Protein AF-A0AAD6K2Q7-F1 (afdb_monomer)

Mean predicted aligned error: 6.21 Å

Solvent-accessible surface area (backbone atoms only — not comparable to full-atom values): 4669 Å² total; per-residue (Å²): 134,59,67,59,61,53,49,47,54,52,51,53,51,50,52,51,53,53,30,67,77,34,68,81,52,42,45,79,46,79,73,48,75,50,65,45,78,56,57,96,84,72,32,37,35,35,43,36,34,31,33,40,35,44,57,94,54,90,68,62,41,79,47,41,38,40,39,41,55,49,105,62,81,55,81,52,77,59,87,130

Secondary structure (DSSP, 8-state):
--HHHHHHHHHHHHHHHHHHHTTTTEEEEEEEEEEEE-STT--EEEEEEEEEEETT-SSPEEEEEEEEESSS--EEEEP-

pLDDT: mean 84.06, std 15.7, range [39.59, 96.44]

Nearest PDB structures (foldseek):
  1gyb-assembly2_C  TM=7.691E-01  e=1.457E-03  Saccharomyces cerevisiae
  3oba-assembly1_B  TM=6.083E-01  e=4.043E-01  Kluyveromyces lactis
  4j9a-assembly1_A  TM=6.616E-01  e=1.793E+00  Pseudomonas aeruginosa PAO1
  1z1s-assembly1_A  TM=6.219E-01  e=1.793E+00  Pseudomonas aeruginosa PAO1
  2b1x-assembly1_B  TM=6.038E-01  e=6.736E+00  Rhodococcus sp. NCIMB 12038

InterPro domains:
  IPR002075 Nuclear transport factor 2 domain [PF02136] (26-68)
  IPR018222 Nuclear transport factor 2, eukaryote [PS50177] (1-68)
  IPR032710 NTF2-like domain superfamily [SSF54427] (3-68)
  IPR045875 Nuclear transport factor 2 [PTHR12612] (26-68)

Structure (mmCIF, N/CA/C/O backbone):
data_AF-A0AAD6K2Q7-F1
#
_entry.id   AF-A0AAD6K2Q7-F1
#
loop_
_atom_site.group_PDB
_atom_site.id
_atom_site.type_symbol
_atom_site.label_atom_id
_atom_site.label_alt_id
_atom_site.label_comp_id
_atom_site.label_asym_id
_atom_site.label_entity_id
_atom_site.label_seq_id
_atom_site.pdbx_PDB_ins_code
_atom_site.Cartn_x
_atom_site.Cartn_y
_atom_site.Cartn_z
_atom_site.occupancy
_atom_site.B_iso_or_equiv
_atom_site.auth_seq_id
_atom_site.auth_comp_id
_atom_site.auth_asym_id
_atom_site.auth_atom_id
_atom_site.pdbx_PDB_model_num
ATOM 1 N N . MET A 1 1 ? 5.269 -5.532 -18.616 1.00 67.19 1 MET A N 1
ATOM 2 C CA . MET A 1 1 ? 4.475 -5.303 -17.393 1.00 67.19 1 MET A CA 1
ATOM 3 C C . MET A 1 1 ? 5.087 -4.094 -16.712 1.00 67.19 1 MET A C 1
ATOM 5 O O . MET A 1 1 ? 6.307 -4.030 -16.644 1.00 67.19 1 MET A O 1
ATOM 9 N N . ASP A 1 2 ? 4.273 -3.117 -16.340 1.00 87.88 2 ASP A N 1
ATOM 10 C CA . ASP A 1 2 ? 4.717 -1.844 -15.768 1.00 87.88 2 ASP A CA 1
ATOM 11 C C . ASP A 1 2 ? 5.143 -2.020 -14.286 1.00 87.88 2 ASP A C 1
ATOM 13 O O . ASP A 1 2 ? 4.392 -2.653 -13.534 1.00 87.88 2 ASP A O 1
ATOM 17 N N . PRO A 1 3 ? 6.333 -1.547 -13.856 1.00 85.56 3 PRO A N 1
ATOM 18 C CA . PRO A 1 3 ? 6.827 -1.727 -12.485 1.00 85.56 3 PRO A CA 1
ATOM 19 C C . PRO A 1 3 ? 5.886 -1.178 -11.408 1.00 85.56 3 PRO A C 1
ATOM 21 O O . PRO A 1 3 ? 5.671 -1.852 -10.398 1.00 85.56 3 PRO A O 1
ATOM 24 N N . ASP A 1 4 ? 5.266 -0.020 -11.645 1.00 89.50 4 ASP A N 1
ATOM 25 C CA . ASP A 1 4 ? 4.311 0.587 -10.714 1.00 89.50 4 ASP A CA 1
ATOM 26 C C . ASP A 1 4 ? 3.079 -0.295 -10.523 1.00 89.50 4 ASP A C 1
ATOM 28 O O . ASP A 1 4 ? 2.609 -0.492 -9.401 1.00 89.50 4 ASP A O 1
ATOM 32 N N . THR A 1 5 ? 2.585 -0.894 -11.604 1.00 91.75 5 THR A N 1
ATOM 33 C CA . THR A 1 5 ? 1.479 -1.856 -11.551 1.00 91.75 5 THR A CA 1
ATOM 34 C C . THR A 1 5 ? 1.839 -3.076 -10.697 1.00 91.75 5 THR A C 1
ATOM 36 O O . THR A 1 5 ? 1.037 -3.510 -9.868 1.00 91.75 5 THR A O 1
ATOM 39 N N . VAL A 1 6 ? 3.058 -3.612 -10.838 1.00 89.88 6 VAL A N 1
ATOM 40 C CA . VAL A 1 6 ? 3.532 -4.748 -10.024 1.00 89.88 6 VAL A CA 1
ATOM 41 C C . VAL A 1 6 ? 3.690 -4.355 -8.559 1.00 89.88 6 VAL A C 1
ATOM 43 O O . VAL A 1 6 ? 3.316 -5.127 -7.674 1.00 89.88 6 VAL A O 1
ATOM 46 N N . ALA A 1 7 ? 4.243 -3.172 -8.292 1.00 90.94 7 ALA A N 1
ATOM 47 C CA . ALA A 1 7 ? 4.430 -2.662 -6.942 1.00 90.94 7 ALA A CA 1
ATOM 48 C C . ALA A 1 7 ? 3.085 -2.481 -6.228 1.00 90.94 7 ALA A C 1
ATOM 50 O O . ALA A 1 7 ? 2.915 -2.989 -5.121 1.00 90.94 7 ALA A O 1
ATOM 51 N N . LYS A 1 8 ? 2.107 -1.847 -6.886 1.00 93.06 8 LYS A N 1
ATOM 52 C CA . LYS A 1 8 ? 0.755 -1.648 -6.344 1.00 93.06 8 LYS A CA 1
ATOM 53 C C . LYS A 1 8 ? 0.065 -2.973 -6.040 1.00 93.06 8 LYS A C 1
ATOM 55 O O . LYS A 1 8 ? -0.402 -3.153 -4.921 1.00 93.06 8 LYS A O 1
ATOM 60 N N . ALA A 1 9 ? 0.089 -3.922 -6.978 1.00 93.38 9 ALA A N 1
ATOM 61 C CA . ALA A 1 9 ? -0.512 -5.240 -6.775 1.00 93.38 9 ALA A CA 1
ATOM 62 C C . ALA A 1 9 ? 0.147 -6.014 -5.619 1.00 93.38 9 ALA A C 1
ATOM 64 O O . ALA A 1 9 ? -0.539 -6.638 -4.811 1.00 93.38 9 ALA A O 1
ATOM 65 N N . PHE A 1 10 ? 1.480 -5.958 -5.508 1.00 92.50 10 PHE A N 1
ATOM 66 C CA . PHE A 1 10 ? 2.206 -6.572 -4.396 1.00 92.50 10 PHE A CA 1
ATOM 67 C C . PHE A 1 10 ? 1.819 -5.950 -3.048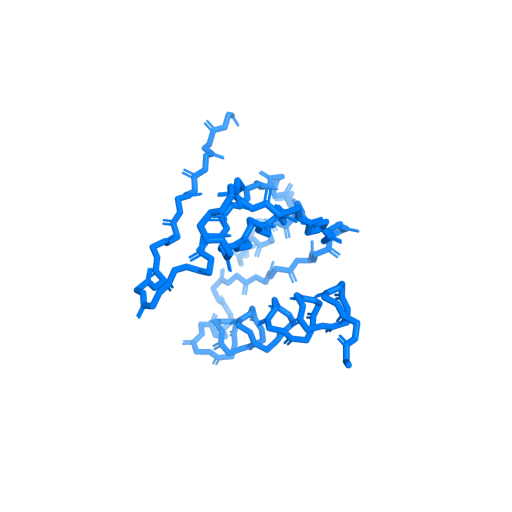 1.00 92.50 10 PHE A C 1
ATOM 69 O O . PHE A 1 10 ? 1.520 -6.685 -2.109 1.00 92.50 10 PHE A O 1
ATOM 76 N N . VAL A 1 11 ? 1.820 -4.617 -2.959 1.00 94.25 11 VAL A N 1
ATOM 77 C CA . VAL A 1 11 ? 1.493 -3.880 -1.731 1.00 94.25 11 VAL A CA 1
ATOM 78 C C . VAL A 1 11 ? 0.058 -4.167 -1.304 1.00 94.25 11 VAL A C 1
ATOM 80 O O . VAL A 1 11 ? -0.171 -4.542 -0.157 1.00 94.25 11 VAL A O 1
ATOM 83 N N . GLU A 1 12 ? -0.895 -4.061 -2.229 1.00 94.19 12 GLU A N 1
ATOM 84 C CA . GLU A 1 12 ? -2.303 -4.352 -1.966 1.00 94.19 12 GLU A CA 1
ATOM 85 C C . GLU A 1 12 ? -2.484 -5.782 -1.449 1.00 94.19 12 GLU A C 1
ATOM 87 O O . GLU A 1 12 ? -3.097 -5.995 -0.404 1.00 94.19 12 GLU A O 1
ATOM 92 N N . HIS A 1 13 ? -1.890 -6.768 -2.123 1.00 93.94 13 HIS A N 1
ATOM 93 C CA . HIS A 1 13 ? -1.983 -8.159 -1.696 1.00 93.94 13 HIS A CA 1
ATOM 94 C C . HIS A 1 13 ? -1.347 -8.395 -0.318 1.00 93.94 13 HIS A C 1
ATOM 96 O O . HIS A 1 13 ? -1.944 -9.063 0.526 1.00 93.94 13 HIS A O 1
ATOM 102 N N . TYR A 1 14 ? -0.164 -7.827 -0.067 1.00 93.38 14 TYR A N 1
ATOM 103 C CA . TYR A 1 14 ? 0.546 -7.968 1.203 1.00 93.38 14 TYR A CA 1
ATOM 104 C C . TYR A 1 14 ? -0.266 -7.413 2.378 1.00 93.38 14 TYR A C 1
ATOM 106 O O . TYR A 1 14 ? -0.457 -8.120 3.368 1.00 93.38 14 TYR A O 1
ATOM 114 N N . TYR A 1 15 ? -0.774 -6.181 2.272 1.00 94.19 15 TYR A N 1
ATOM 115 C CA . TYR A 1 15 ? -1.538 -5.562 3.358 1.00 94.19 15 TYR A CA 1
ATOM 116 C C . TYR A 1 15 ? -2.917 -6.194 3.536 1.00 94.19 15 TYR A C 1
ATOM 118 O O . TYR A 1 15 ? -3.341 -6.381 4.673 1.00 94.19 15 TYR A O 1
ATOM 126 N N . ASN A 1 16 ? -3.573 -6.628 2.455 1.00 93.31 16 ASN A N 1
ATOM 127 C CA . ASN A 1 16 ? -4.814 -7.395 2.563 1.00 93.31 16 ASN A CA 1
ATOM 128 C C . ASN A 1 16 ? -4.596 -8.694 3.347 1.00 93.31 16 ASN A C 1
ATOM 130 O O . ASN A 1 16 ? -5.334 -8.974 4.286 1.00 93.31 16 ASN A O 1
ATOM 134 N N . LEU A 1 17 ? -3.554 -9.465 3.017 1.00 92.06 17 LEU A N 1
ATOM 135 C CA . LEU A 1 17 ? -3.212 -10.676 3.767 1.00 92.06 17 LEU A CA 1
ATOM 136 C C . LEU A 1 17 ? -2.832 -10.372 5.220 1.00 92.06 17 LE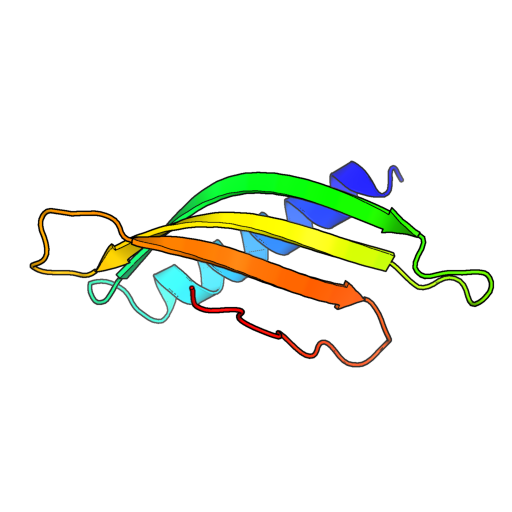U A C 1
ATOM 138 O O . LEU A 1 17 ? -3.228 -11.103 6.128 1.00 92.06 17 LEU A O 1
ATOM 142 N N . PHE A 1 18 ? -2.068 -9.302 5.453 1.00 91.38 18 PHE A N 1
ATOM 143 C CA . PHE A 1 18 ? -1.667 -8.893 6.795 1.00 91.38 18 PHE A CA 1
ATOM 144 C C . PHE A 1 18 ? -2.885 -8.573 7.671 1.00 91.38 18 PHE A C 1
ATOM 146 O O . PHE A 1 18 ? -2.970 -9.074 8.795 1.00 91.38 18 PHE A O 1
ATOM 153 N N . ASP A 1 19 ? -3.819 -7.778 7.147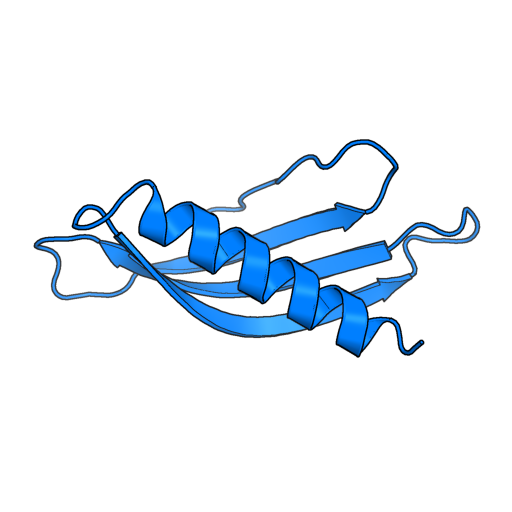 1.00 92.44 19 ASP A N 1
ATOM 154 C CA . ASP A 1 19 ? -5.033 -7.350 7.844 1.00 92.44 19 ASP A CA 1
ATOM 155 C C . ASP A 1 19 ? -6.009 -8.520 8.028 1.00 92.44 19 ASP A C 1
ATOM 157 O O . ASP A 1 19 ? -6.580 -8.687 9.105 1.00 92.44 19 ASP A O 1
ATOM 161 N N . MET A 1 20 ? -6.149 -9.395 7.024 1.00 91.00 20 MET A N 1
ATOM 162 C CA . MET A 1 20 ? -6.967 -10.612 7.119 1.00 91.00 20 MET A CA 1
ATOM 163 C C . MET A 1 20 ? -6.426 -11.619 8.136 1.00 91.00 20 MET A C 1
ATOM 165 O O . MET A 1 20 ? -7.205 -12.317 8.775 1.00 91.00 20 MET A O 1
ATOM 169 N N . ASN A 1 21 ? -5.111 -11.702 8.331 1.00 91.62 21 ASN A N 1
ATOM 170 C CA . ASN A 1 21 ? -4.538 -12.561 9.371 1.00 91.62 21 ASN A CA 1
ATOM 171 C C . ASN A 1 21 ? -4.616 -11.930 10.771 1.00 91.62 21 ASN A C 1
ATOM 173 O O . ASN A 1 21 ? -4.383 -12.615 11.766 1.00 91.62 21 ASN A O 1
ATOM 177 N N . ARG A 1 22 ? -4.934 -10.633 10.867 1.00 88.31 22 ARG A N 1
ATOM 178 C CA . ARG A 1 22 ? -5.027 -9.866 12.119 1.00 88.31 22 ARG A CA 1
ATOM 179 C C . ARG A 1 22 ? -6.362 -9.135 12.251 1.00 88.31 22 ARG A C 1
ATOM 181 O O . ARG A 1 22 ? -6.408 -8.009 12.756 1.00 88.31 22 ARG A O 1
ATOM 188 N N . VAL A 1 23 ? -7.448 -9.780 11.817 1.00 83.56 23 VAL A N 1
ATOM 189 C CA . VAL A 1 23 ? -8.791 -9.187 11.862 1.00 83.56 23 VAL A CA 1
ATOM 190 C C . VAL A 1 23 ? -9.091 -8.683 13.269 1.00 83.56 23 VAL A C 1
ATOM 192 O O . VAL A 1 23 ? -8.973 -9.417 14.248 1.00 83.56 23 VAL A O 1
ATOM 195 N N . GLY A 1 24 ? -9.486 -7.415 13.361 1.00 82.31 24 GLY A N 1
ATOM 196 C CA . GLY A 1 24 ? -9.871 -6.791 14.623 1.00 82.31 24 GLY A CA 1
ATOM 197 C C . GLY A 1 24 ? -8.711 -6.276 15.477 1.00 82.31 24 GLY A C 1
ATOM 198 O O . GLY A 1 24 ? -8.986 -5.752 16.551 1.00 82.31 24 GLY A O 1
ATOM 199 N N . LEU A 1 25 ? -7.453 -6.372 15.023 1.00 88.62 25 LEU A N 1
ATOM 200 C CA . LEU A 1 25 ? -6.300 -5.745 15.689 1.00 88.62 25 LEU A CA 1
ATOM 201 C C . LEU A 1 25 ? -5.929 -4.405 15.058 1.00 88.62 25 LEU A C 1
ATOM 203 O O . LEU A 1 25 ? -5.728 -3.420 15.768 1.00 88.62 25 LEU A O 1
ATOM 207 N N . CYS A 1 26 ? -5.835 -4.359 13.732 1.00 90.62 26 CYS A N 1
ATOM 208 C CA . CYS A 1 26 ? -5.528 -3.138 13.005 1.00 90.62 26 CYS A CA 1
ATOM 209 C C . CYS A 1 26 ? -5.989 -3.208 11.546 1.00 90.62 26 CYS A C 1
ATOM 211 O O . CYS A 1 26 ? -6.346 -4.275 11.046 1.00 90.62 26 CYS A O 1
ATOM 213 N N . LYS A 1 27 ? -6.003 -2.052 10.881 1.00 93.75 27 LYS A N 1
ATOM 214 C CA . LYS A 1 27 ? -6.298 -1.923 9.456 1.00 93.75 27 LYS A CA 1
ATOM 215 C C . LYS A 1 27 ? -5.371 -0.903 8.813 1.00 93.75 27 LYS A C 1
ATOM 217 O O . LYS A 1 27 ? -5.237 0.214 9.321 1.00 93.75 27 LYS A O 1
ATOM 222 N N . HIS A 1 28 ? -4.767 -1.269 7.690 1.00 96.00 28 HIS A N 1
ATOM 223 C CA . HIS A 1 28 ? -3.929 -0.369 6.910 1.00 96.00 28 HIS A CA 1
ATOM 224 C C . HIS A 1 28 ? -4.766 0.353 5.851 1.00 96.00 28 HIS A C 1
ATOM 226 O O . HIS A 1 28 ? -5.526 -0.249 5.096 1.00 96.00 28 HIS A O 1
ATOM 232 N N . HIS A 1 29 ? -4.603 1.669 5.775 1.00 95.44 29 HIS A N 1
ATOM 233 C CA . HIS A 1 29 ? -5.127 2.501 4.702 1.00 95.44 29 HIS A CA 1
ATOM 234 C C . HIS A 1 29 ? -3.954 3.098 3.927 1.00 95.44 29 HIS A C 1
ATOM 236 O O . HIS A 1 29 ? -3.311 4.048 4.383 1.00 95.44 29 HIS A O 1
ATOM 242 N N . ILE A 1 30 ? -3.653 2.502 2.775 1.00 96.44 30 ILE A N 1
ATOM 243 C CA . ILE A 1 30 ? -2.522 2.895 1.931 1.00 96.44 30 ILE A CA 1
ATOM 244 C C . ILE A 1 30 ? -2.864 4.186 1.189 1.00 96.44 30 ILE A C 1
ATOM 246 O O . ILE A 1 30 ? -3.894 4.259 0.524 1.00 96.44 30 ILE A O 1
ATOM 250 N N . THR A 1 31 ? -2.004 5.199 1.294 1.00 95.94 31 THR A N 1
ATOM 251 C CA . THR A 1 31 ? -2.200 6.497 0.632 1.00 95.94 31 THR A CA 1
ATOM 252 C C . THR A 1 31 ? -1.354 6.645 -0.618 1.00 95.94 31 THR A C 1
ATOM 254 O O . THR A 1 31 ? -1.858 7.122 -1.631 1.00 95.94 31 THR A O 1
ATOM 257 N N . THR A 1 32 ? -0.084 6.236 -0.571 1.00 95.38 32 THR A N 1
ATOM 258 C CA . THR A 1 32 ? 0.798 6.284 -1.743 1.00 95.38 32 THR A CA 1
ATOM 259 C C . THR A 1 32 ? 1.612 5.007 -1.864 1.00 95.38 32 THR A C 1
ATOM 261 O O . THR A 1 32 ? 1.983 4.383 -0.865 1.00 95.38 32 THR A O 1
ATOM 264 N N . VAL A 1 33 ? 1.867 4.626 -3.113 1.00 95.69 33 VAL A N 1
ATOM 265 C CA . VAL A 1 33 ? 2.781 3.551 -3.487 1.00 95.69 33 VAL A CA 1
ATOM 266 C C . VAL A 1 33 ? 3.612 4.072 -4.639 1.00 95.69 33 VAL A C 1
ATOM 268 O O . VAL A 1 33 ? 3.077 4.306 -5.722 1.00 95.69 33 VAL A O 1
ATOM 271 N N . ASP A 1 34 ? 4.903 4.220 -4.389 1.00 92.94 34 ASP A N 1
ATOM 272 C CA . ASP A 1 34 ? 5.868 4.726 -5.353 1.00 92.94 34 ASP A CA 1
ATOM 273 C C . ASP A 1 34 ? 6.972 3.686 -5.509 1.00 92.94 34 ASP A C 1
ATOM 275 O O . ASP A 1 34 ? 7.503 3.177 -4.517 1.00 92.94 34 ASP A O 1
ATOM 279 N N . CYS A 1 35 ? 7.323 3.341 -6.746 1.00 91.00 35 CYS A N 1
ATOM 280 C CA . CYS A 1 35 ? 8.422 2.420 -7.005 1.00 91.00 35 CYS A CA 1
ATOM 281 C C . CYS A 1 35 ? 9.585 3.127 -7.696 1.00 91.00 35 CYS A C 1
ATOM 283 O O . CYS A 1 35 ? 9.396 4.035 -8.501 1.00 91.00 35 CYS A O 1
ATOM 285 N N . GLN A 1 36 ? 10.806 2.747 -7.332 1.00 90.06 36 GLN A N 1
ATOM 286 C CA . GLN A 1 36 ? 12.037 3.315 -7.870 1.00 90.06 36 GLN A CA 1
ATOM 287 C C . GLN A 1 36 ? 13.038 2.189 -8.160 1.00 90.06 36 GLN A C 1
ATOM 289 O O . GLN A 1 36 ? 13.151 1.246 -7.368 1.00 90.06 36 GLN A O 1
ATOM 294 N N . PRO A 1 37 ? 13.795 2.257 -9.266 1.00 87.62 37 PRO A N 1
ATOM 295 C CA . PRO A 1 37 ? 14.856 1.294 -9.536 1.00 87.62 37 PRO A CA 1
ATOM 296 C C . PRO A 1 37 ? 15.953 1.390 -8.465 1.00 87.62 37 PRO A C 1
ATOM 298 O O . PRO A 1 37 ? 16.464 2.469 -8.173 1.00 87.62 37 PRO A O 1
ATOM 301 N N . SER A 1 38 ? 16.351 0.259 -7.881 1.00 82.38 38 SER A N 1
ATOM 302 C CA . SER A 1 38 ? 17.324 0.198 -6.781 1.00 82.38 38 SER A CA 1
ATOM 303 C C . SER A 1 38 ? 18.776 0.088 -7.281 1.00 82.38 38 SER A C 1
ATOM 305 O O . SER A 1 38 ? 19.554 -0.755 -6.826 1.00 82.38 38 SER A O 1
ATOM 307 N N . GLY A 1 39 ? 19.143 0.941 -8.237 1.00 77.44 39 GLY A N 1
ATOM 308 C CA . GLY A 1 39 ? 20.483 0.999 -8.825 1.00 77.44 39 GLY A CA 1
ATOM 309 C C . GLY A 1 39 ? 20.735 0.008 -9.977 1.00 77.44 39 GLY A C 1
ATOM 310 O O . GLY A 1 39 ? 19.818 -0.675 -10.435 1.00 77.44 39 GLY A O 1
ATOM 311 N N . PRO A 1 40 ? 21.989 -0.084 -10.465 1.00 73.38 40 PRO A N 1
ATOM 312 C CA . PRO A 1 40 ? 22.336 -0.788 -11.709 1.00 73.38 40 PRO A CA 1
ATOM 313 C C . PRO A 1 40 ? 22.096 -2.305 -11.688 1.00 73.38 40 PRO A C 1
ATOM 315 O O . PRO A 1 40 ? 22.047 -2.933 -12.739 1.00 73.38 40 PRO A O 1
ATOM 318 N N . ALA A 1 41 ? 21.961 -2.898 -10.499 1.00 73.94 41 ALA A N 1
ATOM 319 C CA . ALA A 1 41 ? 21.823 -4.340 -10.296 1.00 73.94 41 ALA A CA 1
ATOM 320 C C . ALA A 1 41 ? 20.388 -4.876 -10.492 1.00 73.94 41 ALA A C 1
ATOM 322 O O . ALA A 1 41 ? 20.144 -6.057 -10.263 1.00 73.94 41 ALA A O 1
ATOM 323 N N . GLY A 1 42 ? 19.436 -4.032 -10.908 1.00 74.12 42 GLY A N 1
ATOM 324 C CA . GLY A 1 42 ? 18.100 -4.477 -11.325 1.00 74.12 42 GLY A CA 1
ATOM 325 C C . GLY A 1 42 ? 17.114 -4.790 -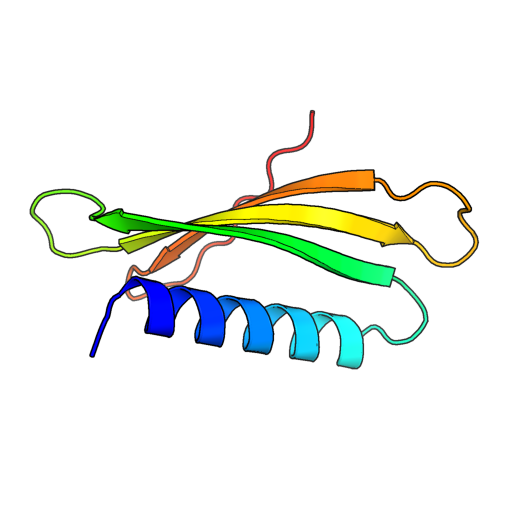10.195 1.00 74.12 42 GLY A C 1
ATOM 326 O O . GLY A 1 42 ? 16.139 -5.501 -10.427 1.00 74.12 42 GLY A O 1
ATOM 327 N N . GLY A 1 43 ? 17.336 -4.278 -8.981 1.00 80.19 43 GLY A N 1
ATOM 328 C CA . GLY A 1 43 ? 16.337 -4.352 -7.911 1.00 80.19 43 GLY A CA 1
ATOM 329 C C . GLY A 1 43 ? 15.306 -3.216 -7.980 1.00 80.19 43 GLY A C 1
ATOM 330 O O . GLY A 1 43 ? 15.448 -2.263 -8.749 1.00 80.19 43 GLY A O 1
ATOM 331 N N . MET A 1 44 ? 14.260 -3.308 -7.155 1.00 86.31 44 MET A N 1
ATOM 332 C CA . MET A 1 44 ? 13.202 -2.296 -7.055 1.00 86.31 44 MET A CA 1
ATOM 333 C C . MET A 1 44 ? 12.945 -1.944 -5.590 1.00 86.31 44 MET A C 1
ATOM 335 O O . MET A 1 44 ? 12.718 -2.829 -4.764 1.00 86.31 44 MET A O 1
ATOM 339 N N . LEU A 1 45 ? 12.968 -0.651 -5.277 1.00 89.50 45 LEU A N 1
ATOM 340 C CA . LEU A 1 45 ? 12.486 -0.105 -4.014 1.00 89.50 45 LEU A CA 1
ATOM 341 C C . LEU A 1 45 ? 11.020 0.267 -4.178 1.00 89.50 45 LEU A C 1
ATOM 343 O O . LEU A 1 45 ? 10.652 0.914 -5.155 1.00 89.50 45 LEU A O 1
ATOM 347 N N . VAL A 1 46 ? 10.195 -0.127 -3.218 1.00 92.50 46 VAL A N 1
ATOM 348 C CA . VAL A 1 46 ? 8.792 0.271 -3.143 1.00 92.50 46 VAL A CA 1
ATOM 349 C C . VAL A 1 46 ? 8.594 1.029 -1.845 1.00 92.50 46 VAL A C 1
ATOM 351 O O . VAL A 1 46 ? 8.756 0.463 -0.765 1.00 92.50 46 VAL A O 1
ATOM 354 N N . PHE A 1 47 ? 8.262 2.307 -1.962 1.00 93.38 47 PHE A N 1
ATOM 355 C CA . PHE A 1 47 ? 7.905 3.175 -0.854 1.00 93.38 47 PHE A CA 1
ATOM 356 C C . PHE A 1 47 ? 6.394 3.134 -0.682 1.00 93.38 47 PHE A C 1
ATOM 358 O O . PHE A 1 47 ? 5.641 3.341 -1.633 1.00 93.38 47 PHE A O 1
ATOM 365 N N . VAL A 1 48 ? 5.958 2.850 0.538 1.00 95.25 48 VAL A N 1
ATOM 366 C CA . VAL A 1 48 ? 4.550 2.818 0.910 1.00 95.25 48 VAL A CA 1
ATOM 367 C C . VAL A 1 48 ? 4.340 3.804 2.038 1.00 95.25 48 VAL A C 1
ATOM 369 O O . VAL A 1 48 ? 5.009 3.718 3.067 1.00 95.25 48 VAL A O 1
ATOM 372 N N . SER A 1 49 ? 3.393 4.715 1.855 1.00 95.44 49 SER A N 1
ATOM 373 C CA . SER A 1 49 ? 2.894 5.568 2.927 1.00 95.44 49 SER A CA 1
ATOM 374 C C . SER A 1 49 ? 1.421 5.279 3.173 1.00 95.44 49 SER A C 1
ATOM 376 O O . SER A 1 49 ? 0.684 4.879 2.264 1.00 95.44 49 SER A O 1
ATOM 378 N N . GLY A 1 50 ? 0.984 5.464 4.411 1.00 95.81 50 GLY A N 1
ATOM 379 C CA . GLY A 1 50 ? -0.407 5.247 4.756 1.00 95.81 50 GLY A CA 1
ATOM 380 C C . GLY A 1 50 ? -0.731 5.612 6.188 1.00 95.81 50 GLY A C 1
ATOM 381 O O . GLY A 1 50 ? 0.067 6.213 6.909 1.00 95.81 50 GLY A O 1
ATOM 382 N N . ASN A 1 51 ? -1.931 5.213 6.592 1.00 95.50 51 ASN A N 1
ATOM 383 C CA . ASN A 1 51 ? -2.393 5.313 7.964 1.00 95.50 51 ASN A CA 1
ATOM 384 C C .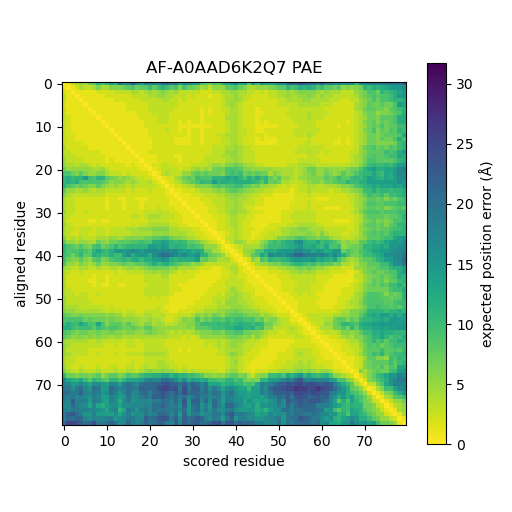 ASN A 1 51 ? -2.723 3.919 8.503 1.00 95.50 51 ASN A C 1
ATOM 386 O O . ASN A 1 51 ? -3.332 3.106 7.812 1.00 95.50 51 ASN A O 1
ATOM 390 N N . LEU A 1 52 ? -2.324 3.656 9.738 1.00 94.25 52 LEU A N 1
ATOM 391 C CA . LEU A 1 52 ? -2.596 2.447 10.489 1.00 94.25 52 LEU A CA 1
ATOM 392 C C . LEU A 1 52 ? -3.656 2.770 11.536 1.00 94.25 52 LEU A C 1
ATOM 394 O O . LEU A 1 52 ? -3.402 3.518 12.479 1.00 94.25 52 LEU A O 1
ATOM 398 N N . GLN A 1 53 ? -4.843 2.201 11.371 1.00 94.50 53 GLN A N 1
ATOM 399 C CA . GLN A 1 53 ? -5.895 2.284 12.371 1.00 94.50 53 GLN A CA 1
ATOM 400 C C . GLN A 1 53 ? -5.767 1.092 13.314 1.00 94.50 53 GLN A C 1
ATOM 402 O O . GLN A 1 53 ? -5.942 -0.048 12.884 1.00 94.50 53 GLN A O 1
ATOM 407 N N . LEU A 1 54 ? -5.468 1.338 14.586 1.00 91.75 54 LEU A N 1
ATOM 408 C CA . LEU A 1 54 ? -5.495 0.300 15.615 1.00 91.75 54 LEU A CA 1
ATOM 409 C C . LEU A 1 54 ? -6.925 0.122 16.132 1.00 91.75 54 LEU A C 1
ATOM 411 O O . LEU A 1 54 ? -7.714 1.069 16.175 1.00 91.75 54 LEU A O 1
ATOM 415 N N . SER A 1 55 ? -7.264 -1.104 16.511 1.00 90.62 55 SER A N 1
ATOM 416 C CA . SER A 1 55 ? -8.560 -1.418 17.105 1.00 90.62 55 SER A CA 1
ATOM 417 C C . SER A 1 55 ? -8.707 -0.751 18.468 1.00 90.62 55 SER A C 1
ATOM 419 O O . SER A 1 55 ? -7.807 -0.833 19.300 1.00 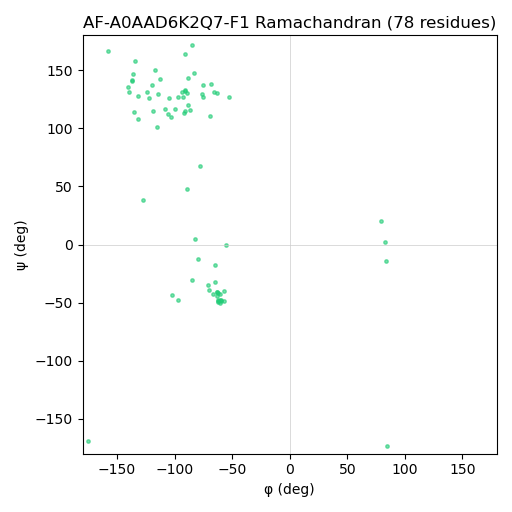90.62 55 SER A O 1
ATOM 421 N N . GLY A 1 56 ? -9.837 -0.083 18.691 1.00 89.19 56 GLY A N 1
ATOM 422 C CA . GLY A 1 56 ? -10.115 0.653 19.929 1.00 89.19 56 GLY A CA 1
ATOM 423 C C . GLY A 1 56 ? -9.545 2.075 19.981 1.00 89.19 56 GLY A C 1
ATOM 424 O O . GLY A 1 56 ? -10.006 2.868 20.796 1.00 89.19 56 GLY A O 1
ATOM 425 N N . GLU A 1 57 ? -8.628 2.436 19.083 1.00 90.62 57 GLU A N 1
ATOM 426 C CA . GLU A 1 57 ? -8.112 3.802 18.962 1.00 90.62 57 GLU A CA 1
ATOM 427 C C . GLU A 1 57 ? -8.984 4.627 18.006 1.00 90.62 57 GLU A C 1
ATOM 429 O O . GLU A 1 57 ? -9.451 4.112 16.992 1.00 90.62 57 GLU A O 1
ATOM 434 N N . GLN A 1 58 ? -9.201 5.917 18.288 1.00 85.12 58 GLN A N 1
ATOM 435 C CA . GLN A 1 58 ? -9.897 6.811 17.345 1.00 85.12 58 GLN A CA 1
ATOM 436 C C . GLN A 1 58 ? -8.965 7.408 16.289 1.00 85.12 58 GLN A C 1
ATOM 438 O O . GLN A 1 58 ? -9.400 7.687 15.174 1.00 85.12 58 GLN A O 1
ATOM 443 N N . HIS A 1 59 ? -7.692 7.618 16.621 1.00 91.75 59 HIS A N 1
ATOM 444 C CA . HIS A 1 59 ? -6.755 8.287 15.726 1.00 91.75 59 HIS A CA 1
ATOM 445 C C . HIS A 1 59 ? -5.926 7.276 14.940 1.00 91.75 59 HIS A C 1
ATOM 447 O O . HIS A 1 59 ? -5.281 6.401 15.516 1.00 91.75 59 HIS A O 1
ATOM 453 N N . ALA A 1 60 ? -5.916 7.428 13.617 1.00 93.25 60 ALA A N 1
ATOM 454 C CA . ALA A 1 60 ? -5.045 6.649 12.753 1.00 93.25 60 ALA A CA 1
ATOM 455 C C . ALA A 1 60 ? -3.598 7.157 12.853 1.00 93.25 60 ALA A C 1
ATOM 457 O O . ALA A 1 60 ? -3.343 8.364 12.829 1.00 93.25 60 ALA A O 1
ATOM 458 N N . LEU A 1 61 ? -2.645 6.233 12.929 1.00 94.69 61 LEU A N 1
ATOM 459 C CA . LEU A 1 61 ? -1.219 6.536 12.983 1.00 94.69 61 LEU A CA 1
ATOM 460 C C . LEU A 1 61 ? -0.655 6.611 11.570 1.00 94.69 61 LEU A C 1
ATOM 462 O O . LEU A 1 61 ? -0.844 5.689 10.783 1.00 94.69 61 LEU A O 1
ATOM 466 N N . LYS A 1 62 ? 0.077 7.671 11.237 1.00 93.81 62 LYS A N 1
ATOM 467 C CA . LYS A 1 62 ? 0.800 7.713 9.962 1.00 93.81 62 LYS A CA 1
ATOM 468 C C . LYS A 1 62 ? 1.935 6.697 9.996 1.00 93.81 62 LYS A C 1
ATOM 470 O O . LYS A 1 62 ? 2.636 6.592 10.997 1.00 93.81 62 LYS A O 1
ATOM 475 N N . PHE A 1 63 ? 2.134 5.978 8.901 1.00 94.31 63 PHE A N 1
ATOM 476 C CA . PHE A 1 63 ? 3.262 5.069 8.757 1.00 94.31 63 PHE A CA 1
ATOM 477 C C . PHE A 1 63 ? 3.927 5.230 7.393 1.00 94.31 63 PHE A C 1
ATOM 479 O O . PHE A 1 63 ? 3.338 5.715 6.421 1.00 94.31 63 PHE A O 1
ATOM 486 N N . SER A 1 64 ? 5.185 4.812 7.325 1.00 92.94 64 SER A N 1
ATOM 487 C CA . SER A 1 64 ? 5.925 4.673 6.078 1.00 92.94 64 SER A CA 1
ATOM 488 C C . SER A 1 64 ? 6.781 3.415 6.130 1.00 92.94 64 SER A C 1
ATOM 490 O O . SER A 1 64 ? 7.424 3.118 7.139 1.00 92.94 64 SER A O 1
ATOM 492 N N . GLN A 1 65 ? 6.762 2.649 5.045 1.00 92.06 65 GLN A N 1
ATOM 493 C CA . G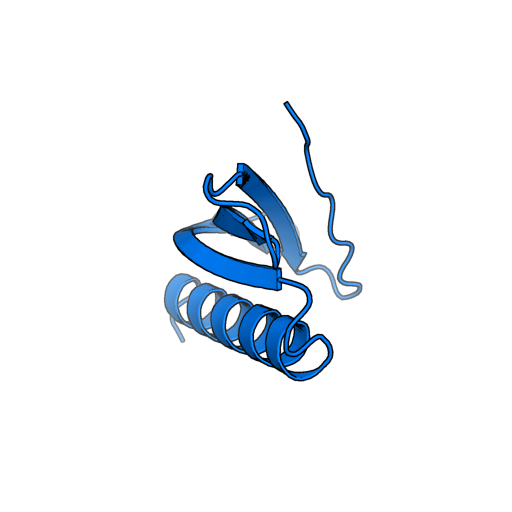LN A 1 65 ? 7.486 1.392 4.930 1.00 92.06 65 GLN A CA 1
ATOM 494 C C . GLN A 1 65 ? 8.152 1.294 3.563 1.00 92.06 65 GLN A C 1
ATOM 496 O O . GLN A 1 65 ? 7.585 1.702 2.550 1.00 92.06 65 GLN A O 1
ATOM 501 N N . VAL A 1 66 ? 9.360 0.735 3.542 1.00 90.88 66 VAL A N 1
ATOM 502 C CA . VAL A 1 66 ? 10.089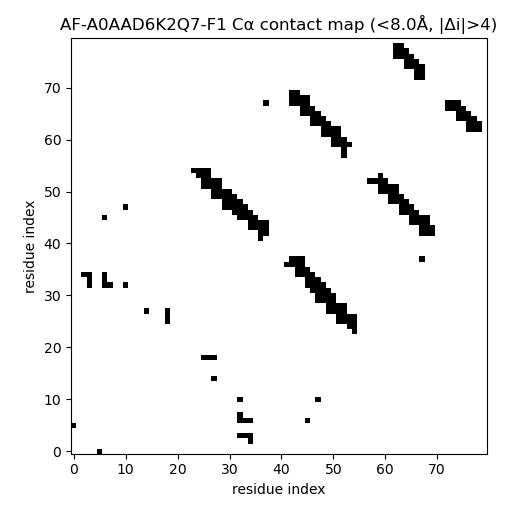 0.465 2.303 1.00 90.88 66 VAL A CA 1
ATOM 503 C C . VAL A 1 66 ? 10.244 -1.036 2.139 1.00 90.88 66 VAL A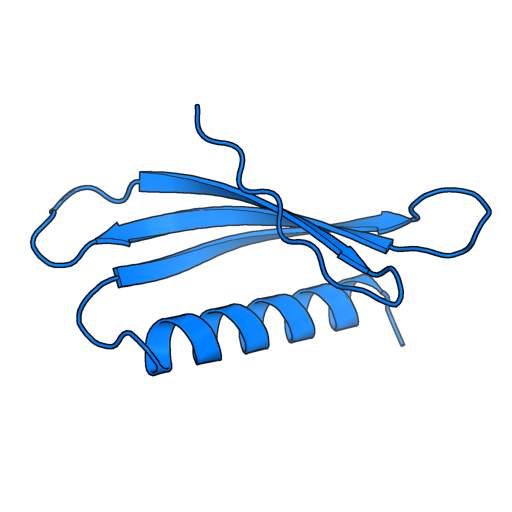 C 1
ATOM 505 O O . VAL A 1 66 ? 10.709 -1.727 3.049 1.00 90.88 66 VAL A O 1
ATOM 508 N N . PHE A 1 67 ? 9.874 -1.532 0.962 1.00 89.00 67 PHE A N 1
ATOM 509 C CA . PHE A 1 67 ? 10.174 -2.889 0.533 1.00 89.00 67 PHE A CA 1
ATOM 510 C C . PHE A 1 67 ? 11.296 -2.851 -0.490 1.00 89.00 67 PHE A C 1
ATOM 512 O O . PHE A 1 67 ? 11.194 -2.185 -1.521 1.00 89.00 67 PHE A O 1
ATOM 519 N N . LEU A 1 68 ? 12.354 -3.612 -0.231 1.00 84.00 68 LEU A N 1
ATOM 520 C CA . LEU A 1 68 ? 13.335 -3.933 -1.253 1.00 84.00 68 LEU A CA 1
ATOM 521 C C . LEU A 1 68 ? 12.914 -5.242 -1.916 1.00 84.00 68 LEU A C 1
ATOM 523 O O . LEU A 1 68 ? 12.964 -6.306 -1.298 1.00 84.00 68 LEU A O 1
ATOM 527 N N . LYS A 1 69 ? 12.538 -5.181 -3.194 1.00 68.81 69 LYS A N 1
ATOM 528 C CA . LYS A 1 69 ? 12.399 -6.367 -4.039 1.00 68.81 69 LYS A CA 1
ATOM 529 C C . LYS A 1 69 ? 13.793 -6.815 -4.492 1.00 68.81 69 LYS A C 1
ATOM 531 O O . LYS A 1 69 ? 14.161 -6.695 -5.654 1.00 68.81 69 LYS A O 1
ATOM 536 N N . SER A 1 70 ? 14.581 -7.286 -3.533 1.00 62.31 70 SER A N 1
ATOM 537 C CA . SER A 1 70 ? 15.638 -8.267 -3.769 1.00 62.31 70 SER A CA 1
ATOM 538 C C . SER A 1 70 ? 15.004 -9.644 -3.559 1.00 62.31 70 SER A C 1
ATOM 540 O O . SER A 1 70 ? 13.925 -9.731 -2.974 1.00 62.31 70 SER A O 1
ATOM 542 N N . SER A 1 71 ? 15.620 -10.735 -3.999 1.00 49.88 71 SER A N 1
ATOM 543 C CA . SER A 1 71 ? 15.099 -12.108 -3.846 1.00 49.88 71 SER A CA 1
ATOM 544 C C . SER A 1 71 ? 14.770 -12.531 -2.392 1.00 49.88 71 SER A C 1
ATOM 546 O O . SER A 1 71 ? 14.310 -13.647 -2.171 1.00 49.88 71 SER A O 1
ATOM 548 N N . ILE A 1 72 ? 14.982 -11.653 -1.404 1.00 44.38 72 ILE A N 1
ATOM 549 C CA . ILE A 1 72 ? 14.634 -11.772 0.012 1.00 44.38 72 ILE A CA 1
ATOM 550 C C . ILE A 1 72 ? 13.930 -10.464 0.430 1.00 44.38 72 ILE A C 1
ATOM 552 O O . ILE A 1 72 ? 14.567 -9.415 0.529 1.00 44.38 72 ILE A O 1
ATOM 556 N N . LEU A 1 73 ? 12.612 -10.505 0.651 1.00 51.09 73 LEU A N 1
ATOM 557 C CA . LEU A 1 73 ? 11.837 -9.366 1.162 1.00 51.09 73 LEU A CA 1
ATOM 558 C C . LEU A 1 73 ? 12.214 -9.101 2.628 1.00 51.09 73 LEU A C 1
ATOM 560 O O . LEU A 1 73 ? 11.860 -9.881 3.507 1.00 51.09 73 LEU A O 1
ATOM 564 N N . SER A 1 74 ? 12.900 -7.989 2.893 1.00 50.75 74 SER A N 1
ATOM 565 C CA . SER A 1 74 ? 13.074 -7.431 4.239 1.00 50.75 74 SER A CA 1
ATOM 566 C C . SER A 1 74 ? 12.223 -6.164 4.343 1.00 50.75 74 SER A C 1
ATOM 568 O O . SER A 1 74 ? 12.424 -5.225 3.571 1.00 50.75 74 SER A O 1
ATOM 570 N N . SER A 1 75 ? 11.228 -6.150 5.233 1.00 56.22 75 SER A N 1
ATOM 571 C CA . SER A 1 75 ? 10.409 -4.964 5.512 1.00 56.22 75 SER A CA 1
ATOM 572 C C . SER A 1 75 ? 11.102 -4.111 6.577 1.00 56.22 75 SER A C 1
ATOM 574 O O . SER A 1 75 ? 11.243 -4.562 7.714 1.00 56.22 75 SER A O 1
ATOM 576 N N . MET A 1 76 ? 11.513 -2.885 6.244 1.00 47.09 76 MET A N 1
ATOM 577 C CA . MET A 1 76 ? 12.028 -1.929 7.232 1.00 47.09 76 MET A CA 1
ATOM 578 C C . MET A 1 76 ? 10.940 -0.889 7.527 1.00 47.09 76 MET A C 1
ATOM 580 O O . MET A 1 76 ? 10.584 -0.090 6.661 1.00 47.09 76 MET A O 1
ATOM 584 N N . THR A 1 77 ? 10.371 -0.935 8.733 1.00 49.81 77 THR A N 1
ATOM 585 C CA . THR A 1 77 ? 9.387 0.049 9.214 1.00 49.81 77 THR A CA 1
ATOM 586 C C . THR A 1 77 ? 10.133 1.204 9.874 1.00 49.81 77 THR A C 1
ATOM 588 O O . THR A 1 77 ? 10.867 0.980 10.835 1.00 49.81 77 THR A O 1
ATOM 591 N N . MET A 1 78 ? 9.964 2.428 9.369 1.00 40.22 78 MET A N 1
ATOM 592 C CA . MET A 1 78 ? 10.537 3.631 9.978 1.00 40.22 78 MET A CA 1
ATOM 593 C C . MET A 1 78 ? 9.448 4.327 10.804 1.00 40.22 78 MET A C 1
ATOM 595 O O . MET A 1 78 ? 8.436 4.750 10.250 1.00 40.22 78 MET A O 1
ATOM 599 N N . TRP A 1 79 ? 9.646 4.422 12.120 1.00 40.00 79 TRP A N 1
ATOM 600 C CA . TRP A 1 79 ? 8.794 5.201 13.024 1.00 40.00 79 TRP A CA 1
ATOM 601 C C . TRP A 1 79 ? 9.398 6.605 13.188 1.00 40.00 79 TRP A C 1
ATOM 603 O O . TRP A 1 79 ? 10.598 6.711 13.439 1.00 40.00 79 TRP A O 1
ATOM 613 N N . HIS A 1 80 ? 8.590 7.655 13.032 1.00 39.59 80 HIS A N 1
ATOM 614 C CA . HIS A 1 80 ? 8.857 9.003 13.549 1.00 39.59 80 HIS A CA 1
ATOM 615 C C . HIS A 1 80 ? 7.720 9.382 14.490 1.00 39.59 80 HIS A C 1
ATOM 617 O O . HIS A 1 80 ? 6.560 9.064 14.137 1.00 39.59 80 HIS A O 1
#

Radius of gyration: 13.51 Å; Cα contacts (8 Å, |Δi|>4): 130; chains: 1; bounding box: 32×22×37 Å

Foldseek 3Di:
DDPQVVQVVVVVVVQVVVCVVVPQAKHWDWDDWDKDQPPDVGKIKIKTWTWIGGHPDPDTHTWIWIFIPDVDTDIDTDDD

Sequence (80 aa):
MDPDTVAKAFVEHYYNLFDMNRVGLCKHHITTVDCQPSGPAGGMLVFVSGNLQLSGEQHALKFSQVFLKSSILSSMTMWH

Organism: NCBI:txid889485